Protein AF-A0A7C3PAU2-F1 (afdb_monomer_lite)

Foldseek 3Di:
DVDDDPVDDDDPPDDDADVCNCVVVVCVVVPDDPVVVVVCVVVVVD

Structure (mmCIF, N/CA/C/O backbone):
data_AF-A0A7C3PAU2-F1
#
_entry.id   AF-A0A7C3PAU2-F1
#
loop_
_atom_site.group_PDB
_atom_site.id
_atom_site.type_symbol
_atom_site.label_atom_id
_atom_site.label_alt_id
_atom_site.label_comp_id
_atom_site.label_asym_id
_atom_site.label_entity_id
_atom_site.label_seq_id
_atom_site.pdbx_PDB_ins_code
_atom_site.Cartn_x
_atom_site.Cartn_y
_atom_site.Cartn_z
_atom_site.occupancy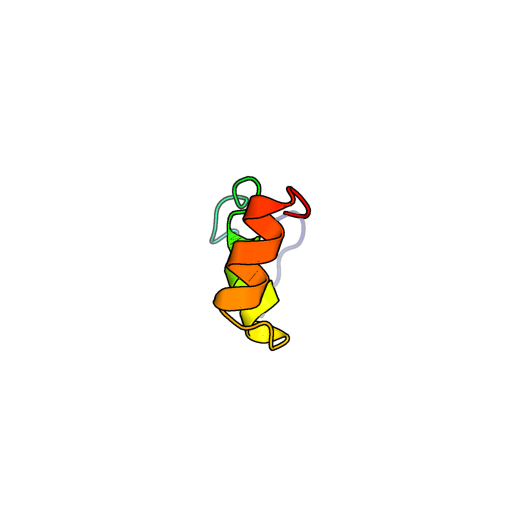
_at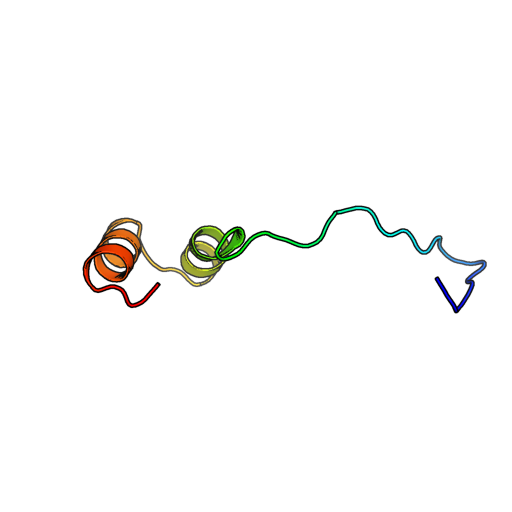om_site.B_iso_or_equiv
_atom_site.auth_seq_id
_atom_site.auth_comp_id
_atom_site.auth_asym_id
_atom_site.auth_atom_id
_atom_site.pdbx_PDB_model_num
ATOM 1 N N . ASN A 1 1 ? 10.707 0.730 -23.485 1.00 75.56 1 ASN A N 1
ATOM 2 C CA . ASN A 1 1 ? 11.538 1.614 -22.645 1.00 75.56 1 ASN A CA 1
ATOM 3 C C . ASN A 1 1 ? 12.318 2.551 -23.567 1.00 75.56 1 ASN A C 1
ATOM 5 O O . ASN A 1 1 ? 12.950 2.027 -24.481 1.00 75.56 1 ASN A O 1
ATOM 9 N N . PRO A 1 2 ? 12.198 3.884 -23.434 1.00 84.19 2 PRO A N 1
ATOM 10 C CA . PRO A 1 2 ? 12.843 4.837 -24.346 1.00 84.19 2 PRO A CA 1
ATOM 11 C C . PRO A 1 2 ? 14.377 4.871 -24.233 1.00 84.19 2 PRO A C 1
ATOM 13 O O . PRO A 1 2 ? 15.036 5.281 -25.183 1.00 84.19 2 PRO A O 1
ATOM 16 N N . ILE A 1 3 ? 14.952 4.399 -23.120 1.00 85.75 3 ILE A N 1
ATOM 17 C CA . ILE A 1 3 ? 16.402 4.256 -22.923 1.00 85.75 3 ILE A CA 1
ATOM 18 C C . ILE A 1 3 ? 16.749 2.761 -22.881 1.00 85.75 3 ILE A C 1
ATOM 20 O O . ILE A 1 3 ? 16.005 1.957 -22.316 1.00 85.75 3 ILE A O 1
ATOM 24 N N . LYS A 1 4 ? 17.872 2.375 -23.500 1.00 87.88 4 LYS A N 1
ATOM 25 C CA . LYS A 1 4 ? 18.387 0.995 -23.511 1.00 87.88 4 LYS A CA 1
ATOM 26 C C . LYS A 1 4 ? 19.693 0.922 -22.717 1.00 87.88 4 LYS A C 1
ATOM 28 O O . LYS A 1 4 ? 20.541 1.795 -22.868 1.00 87.88 4 LYS A O 1
ATOM 33 N N . SER A 1 5 ? 19.856 -0.126 -21.909 1.00 88.88 5 SER A N 1
ATOM 34 C CA . SER A 1 5 ? 21.092 -0.437 -21.179 1.00 88.88 5 SER A CA 1
ATOM 35 C C . SER A 1 5 ? 21.621 -1.794 -21.632 1.00 88.88 5 SER A C 1
ATOM 37 O O . SER A 1 5 ? 20.846 -2.724 -21.844 1.00 88.88 5 SER A O 1
ATOM 39 N N . SER A 1 6 ? 22.938 -1.903 -21.794 1.00 91.62 6 SER A N 1
ATOM 40 C CA . SER A 1 6 ? 23.626 -3.175 -22.039 1.00 91.62 6 SER A CA 1
ATOM 41 C C . SER A 1 6 ? 23.965 -3.922 -20.748 1.00 91.62 6 SER A C 1
ATOM 43 O O . SER A 1 6 ? 24.265 -5.109 -20.800 1.00 91.62 6 SER A O 1
ATOM 45 N N . GLN A 1 7 ? 23.926 -3.242 -19.597 1.00 94.56 7 GLN A N 1
ATOM 46 C CA . GLN A 1 7 ? 24.269 -3.831 -18.301 1.00 94.56 7 GLN A CA 1
ATOM 47 C C . GLN A 1 7 ? 23.081 -4.543 -17.650 1.00 94.56 7 GLN A C 1
ATOM 49 O O . GLN A 1 7 ? 23.277 -5.477 -16.879 1.00 94.56 7 GLN A O 1
ATOM 54 N N . PHE A 1 8 ? 21.853 -4.108 -17.942 1.00 89.94 8 PHE A N 1
ATOM 55 C CA . PHE A 1 8 ? 20.649 -4.730 -17.401 1.00 89.94 8 PHE A CA 1
ATOM 56 C C . PHE A 1 8 ? 19.431 -4.497 -18.304 1.00 89.94 8 PHE A C 1
ATOM 58 O O . PHE A 1 8 ? 19.330 -3.449 -18.953 1.00 89.94 8 PHE A O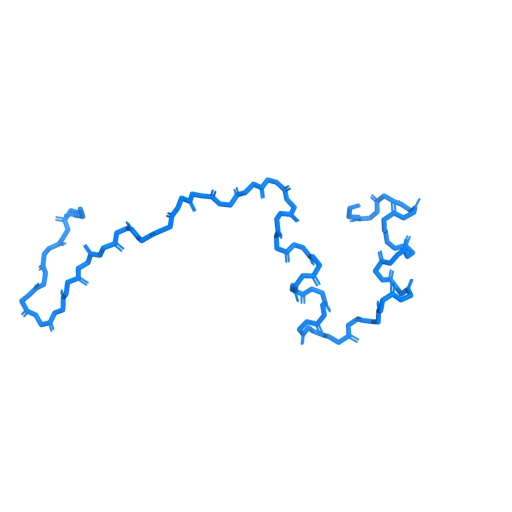 1
ATOM 65 N N . PRO A 1 9 ? 18.489 -5.455 -18.346 1.00 88.44 9 PRO A N 1
ATOM 66 C CA . PRO A 1 9 ? 17.249 -5.293 -19.082 1.00 88.44 9 PRO A CA 1
ATOM 67 C C . PRO A 1 9 ? 16.308 -4.336 -18.344 1.00 88.44 9 PRO A C 1
ATOM 69 O O . PRO A 1 9 ? 16.176 -4.371 -17.122 1.00 88.44 9 PRO A O 1
ATOM 72 N N . PHE A 1 10 ? 15.606 -3.506 -19.109 1.00 88.88 10 PHE A N 1
ATOM 73 C CA . PHE A 1 10 ? 14.485 -2.729 -18.602 1.00 88.88 10 PHE A CA 1
ATOM 74 C C . PHE A 1 10 ? 13.171 -3.381 -19.026 1.00 88.88 10 PHE A C 1
ATOM 76 O O . PHE A 1 10 ? 12.812 -3.351 -20.205 1.00 88.88 10 PHE A O 1
ATOM 83 N N . GLU A 1 11 ? 12.426 -3.904 -18.060 1.00 87.81 11 GLU A N 1
ATOM 84 C CA . GLU A 1 11 ? 11.181 -4.632 -18.299 1.00 87.81 11 GLU A CA 1
ATOM 85 C C . GLU A 1 11 ? 10.028 -3.995 -17.526 1.00 87.81 11 GLU A C 1
ATOM 87 O O . GLU A 1 11 ? 10.170 -3.634 -16.359 1.00 87.81 11 GLU A O 1
ATOM 92 N N . ILE A 1 12 ? 8.867 -3.889 -18.173 1.00 89.25 12 ILE A N 1
ATOM 93 C CA . ILE A 1 12 ? 7.604 -3.604 -17.488 1.00 89.25 12 ILE A CA 1
ATOM 94 C C . ILE A 1 12 ? 7.035 -4.965 -17.092 1.00 89.25 12 ILE A C 1
ATOM 96 O O . ILE A 1 12 ? 6.525 -5.690 -17.943 1.00 89.25 12 ILE A O 1
ATOM 100 N N . ARG A 1 13 ? 7.212 -5.344 -15.823 1.00 91.06 13 ARG A N 1
ATOM 101 C CA . ARG A 1 13 ? 6.878 -6.692 -15.327 1.00 91.06 13 ARG A CA 1
ATOM 102 C C . ARG A 1 13 ? 5.454 -6.821 -14.813 1.00 91.06 13 ARG A C 1
ATOM 104 O O . ARG A 1 13 ? 4.901 -7.915 -14.827 1.00 91.06 13 ARG A O 1
ATOM 111 N N . THR A 1 14 ? 4.877 -5.722 -14.348 1.00 93.19 14 THR A N 1
ATOM 112 C CA . THR A 1 14 ? 3.578 -5.711 -13.685 1.00 93.19 14 THR A CA 1
ATOM 113 C C . THR A 1 14 ? 2.662 -4.659 -14.304 1.00 93.19 14 THR A C 1
ATOM 115 O O . THR A 1 14 ? 3.136 -3.608 -14.750 1.00 93.19 14 THR A O 1
ATOM 118 N N . PRO A 1 15 ? 1.349 -4.939 -14.370 1.00 94.12 15 PRO A N 1
ATOM 119 C CA . PRO A 1 15 ? 0.361 -3.931 -14.724 1.00 94.12 15 PRO A CA 1
ATOM 120 C C . PRO A 1 15 ? 0.294 -2.838 -13.643 1.00 94.12 15 PRO A C 1
ATOM 122 O O . PRO A 1 15 ? 0.794 -3.032 -12.532 1.00 94.12 15 PRO A O 1
ATOM 125 N N . PRO A 1 16 ? -0.333 -1.688 -13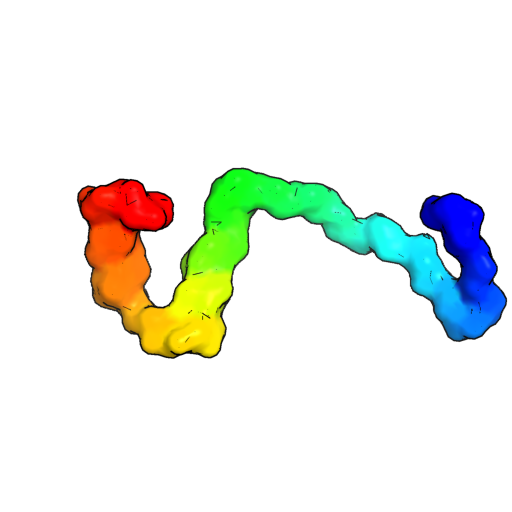.943 1.00 95.62 16 PRO A N 1
ATOM 126 C CA . PRO A 1 16 ? -0.620 -0.693 -12.919 1.00 95.62 16 PRO A CA 1
ATOM 127 C C . PRO A 1 16 ? -1.523 -1.286 -11.819 1.00 95.62 16 PRO A C 1
ATOM 129 O O . PRO A 1 16 ? -2.420 -2.074 -12.138 1.00 95.62 16 PRO A O 1
ATOM 132 N N . PRO A 1 17 ? -1.326 -0.897 -10.547 1.00 97.06 17 PRO A N 1
ATOM 133 C CA . PRO A 1 17 ? -2.165 -1.363 -9.449 1.00 97.06 17 PRO A CA 1
ATOM 134 C C . PRO A 1 17 ? -3.586 -0.805 -9.571 1.00 97.06 17 PRO A C 1
ATOM 136 O O . PRO A 1 17 ? -3.802 0.291 -10.102 1.00 97.06 17 PRO A O 1
ATOM 139 N N . ARG A 1 18 ? -4.573 -1.532 -9.038 1.00 97.56 18 ARG A N 1
ATOM 140 C CA . ARG A 1 18 ? -5.938 -1.007 -8.892 1.00 97.56 18 ARG A CA 1
ATOM 141 C C . ARG A 1 18 ? -6.023 0.004 -7.749 1.00 97.56 18 ARG A C 1
ATOM 143 O O . ARG A 1 18 ? -5.159 0.075 -6.874 1.00 97.56 18 ARG A O 1
ATOM 150 N N . TRP A 1 19 ? -7.112 0.771 -7.733 1.00 96.56 19 TRP A N 1
ATOM 151 C CA . TRP A 1 19 ? -7.404 1.684 -6.630 1.00 96.56 19 TRP A CA 1
ATOM 152 C C . TRP A 1 19 ? -7.467 0.915 -5.302 1.00 96.56 19 TRP A C 1
ATOM 154 O O . TRP A 1 19 ? -8.228 -0.044 -5.170 1.00 96.56 19 TRP A O 1
ATOM 164 N N . GLY A 1 20 ? -6.627 1.316 -4.347 1.00 96.25 20 GLY A N 1
ATOM 165 C CA . GLY A 1 20 ? -6.542 0.704 -3.021 1.00 96.25 20 GLY A CA 1
ATOM 166 C C . GLY A 1 20 ? -5.839 -0.660 -2.945 1.00 96.25 20 GLY A C 1
ATOM 167 O O . GLY A 1 20 ? -5.827 -1.252 -1.868 1.00 96.25 20 GLY A O 1
ATOM 168 N N . GLU A 1 21 ? -5.245 -1.170 -4.035 1.00 97.88 21 GLU A N 1
ATOM 169 C CA . GLU A 1 21 ? -4.696 -2.541 -4.100 1.00 97.88 21 GLU A CA 1
ATOM 170 C C . GLU A 1 21 ? -3.642 -2.838 -3.021 1.00 97.88 21 GLU A C 1
ATOM 172 O O . GLU A 1 21 ? -3.651 -3.921 -2.442 1.00 97.88 21 GLU A O 1
ATOM 177 N N . HIS A 1 22 ? -2.808 -1.852 -2.680 1.00 97.56 22 HIS A N 1
ATOM 178 C CA . HIS A 1 22 ? -1.723 -2.002 -1.701 1.00 97.56 22 HIS A CA 1
ATOM 179 C C . HIS A 1 22 ? -1.955 -1.236 -0.391 1.00 97.56 22 HIS A C 1
ATOM 181 O O . HIS A 1 22 ? -1.082 -1.216 0.471 1.00 97.56 22 HIS A O 1
ATOM 187 N N . THR A 1 23 ? -3.123 -0.612 -0.193 1.00 97.69 23 THR A N 1
ATOM 188 C CA . THR A 1 23 ? -3.368 0.241 0.986 1.00 97.69 23 THR A CA 1
ATOM 189 C C . THR A 1 23 ? -3.192 -0.525 2.300 1.00 97.69 23 THR A C 1
ATOM 191 O O . THR A 1 23 ? -2.583 -0.022 3.236 1.00 97.69 23 THR A O 1
ATOM 194 N N . VAL A 1 24 ? -3.684 -1.766 2.376 1.00 97.75 24 VAL A N 1
ATOM 195 C CA . VAL A 1 24 ? -3.555 -2.598 3.587 1.00 97.75 24 VAL A CA 1
ATOM 196 C C . VAL A 1 24 ? -2.112 -3.053 3.813 1.00 97.75 24 VAL A C 1
ATOM 198 O O . VAL A 1 24 ? -1.671 -3.110 4.956 1.00 97.75 24 VAL A O 1
ATOM 201 N N . GLU A 1 25 ? -1.386 -3.377 2.742 1.00 98.06 25 GLU A N 1
ATOM 202 C CA . GLU A 1 25 ? 0.011 -3.824 2.803 1.00 98.06 25 GLU A CA 1
ATOM 203 C C . GLU A 1 25 ? 0.910 -2.721 3.373 1.00 98.06 25 GLU A C 1
ATOM 205 O O . GLU A 1 25 ? 1.600 -2.946 4.365 1.00 98.06 25 GLU A O 1
ATOM 210 N N . VAL A 1 26 ? 0.792 -1.503 2.835 1.00 98.06 26 VAL A N 1
ATOM 211 C CA . VAL A 1 26 ? 1.560 -0.335 3.288 1.00 98.06 26 VAL A CA 1
ATOM 212 C C . VAL A 1 26 ? 1.256 0.011 4.747 1.00 98.06 26 VAL A C 1
ATOM 214 O O . VAL A 1 26 ? 2.173 0.286 5.516 1.00 98.06 26 VAL A O 1
ATOM 217 N N . LEU A 1 27 ? -0.016 -0.025 5.164 1.00 98.00 27 LEU A N 1
ATOM 218 C CA . LEU A 1 27 ? -0.392 0.278 6.551 1.00 98.00 27 LEU A CA 1
ATOM 219 C C . LEU A 1 27 ? 0.199 -0.729 7.546 1.00 98.00 27 LEU A C 1
ATOM 221 O O . LEU A 1 27 ? 0.644 -0.337 8.623 1.00 98.00 27 LEU A O 1
ATOM 225 N N . LYS A 1 28 ? 0.247 -2.013 7.181 1.00 98.06 28 LYS A N 1
ATOM 226 C CA . LYS A 1 28 ? 0.884 -3.045 8.010 1.00 98.06 28 LYS A CA 1
ATOM 227 C C . LYS A 1 28 ? 2.390 -2.855 8.103 1.00 98.06 28 LYS A C 1
ATOM 229 O O . LYS A 1 28 ? 2.948 -3.012 9.184 1.00 98.06 28 LYS A O 1
ATOM 234 N N . GLU A 1 29 ? 3.038 -2.510 6.992 1.00 98.44 29 GLU A N 1
ATOM 235 C CA . GLU A 1 29 ? 4.488 -2.295 6.939 1.00 98.44 29 GLU A CA 1
ATOM 236 C C . 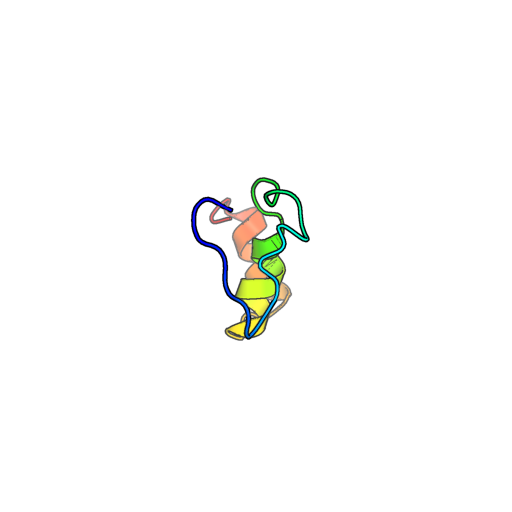GLU A 1 29 ? 4.936 -1.177 7.889 1.00 98.44 29 GLU A C 1
ATOM 238 O O . GLU A 1 29 ? 5.959 -1.3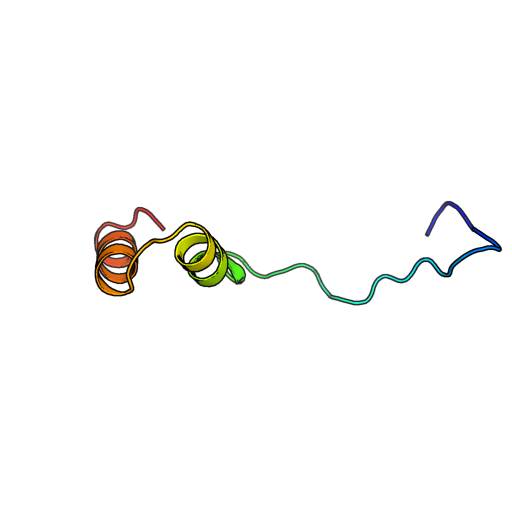04 8.561 1.00 98.44 29 GLU A O 1
ATOM 243 N N . ILE A 1 30 ? 4.131 -0.118 8.016 1.00 98.00 30 ILE A N 1
ATOM 244 C CA . ILE A 1 30 ? 4.410 1.002 8.927 1.00 98.00 30 ILE A CA 1
ATOM 245 C C . ILE A 1 30 ? 3.881 0.792 10.357 1.00 98.00 30 ILE A C 1
ATOM 247 O O . ILE A 1 30 ? 4.003 1.691 11.187 1.00 98.00 30 ILE A O 1
ATOM 251 N N . GLY A 1 31 ? 3.329 -0.387 10.664 1.00 98.06 31 GLY A N 1
ATOM 252 C CA . GLY A 1 31 ? 3.021 -0.811 12.031 1.00 98.06 31 GLY A CA 1
ATOM 253 C C . GLY A 1 31 ? 1.569 -0.654 12.489 1.00 98.06 31 GLY A C 1
ATOM 254 O O . GLY A 1 31 ? 1.315 -0.823 13.680 1.00 98.06 31 GLY A O 1
ATOM 255 N N . TYR A 1 32 ? 0.613 -0.373 11.597 1.00 98.19 32 TYR A N 1
ATOM 256 C CA . TYR A 1 32 ? -0.803 -0.396 11.975 1.00 98.19 32 TYR A CA 1
ATOM 257 C C . TYR A 1 32 ? -1.305 -1.824 12.199 1.00 98.19 32 TYR A C 1
ATOM 259 O O . TYR A 1 32 ? -1.078 -2.730 11.392 1.00 98.19 32 TYR A O 1
ATOM 267 N N . SER A 1 33 ? -2.051 -2.004 13.286 1.00 98.12 33 SER A N 1
ATOM 268 C CA . SER A 1 33 ? -2.743 -3.251 13.598 1.00 98.12 33 SER A CA 1
ATOM 269 C C . SER A 1 33 ? -3.932 -3.502 12.664 1.00 98.12 33 SER A C 1
ATOM 271 O O . SER A 1 33 ? -4.500 -2.591 12.054 1.00 98.12 33 SER A O 1
ATOM 273 N N . GLU A 1 34 ? -4.370 -4.759 12.588 1.00 97.12 34 GLU A N 1
ATOM 274 C CA . GLU A 1 34 ? -5.584 -5.136 11.852 1.00 97.12 34 GLU A CA 1
ATOM 275 C C . GLU A 1 34 ? -6.824 -4.417 12.398 1.00 97.12 34 GLU A C 1
ATOM 277 O O . GLU A 1 34 ? -7.739 -4.059 11.653 1.00 97.12 34 GLU A O 1
ATOM 282 N N . GLU A 1 35 ? -6.865 -4.193 13.710 1.00 97.94 35 GLU A N 1
ATOM 283 C CA . GLU A 1 35 ? -7.929 -3.479 14.405 1.00 97.94 35 GLU A CA 1
ATOM 284 C C . GLU A 1 35 ? -8.027 -2.021 13.936 1.00 97.94 35 GLU A C 1
ATOM 286 O O . GLU A 1 35 ? -9.125 -1.562 13.604 1.00 97.94 35 GLU A O 1
ATOM 291 N N . GLU A 1 36 ? -6.896 -1.320 13.843 1.00 98.19 36 GLU A N 1
ATOM 292 C CA . GLU A 1 36 ? -6.820 0.063 13.356 1.00 98.19 36 GLU A CA 1
ATOM 293 C C . GLU A 1 36 ? -7.179 0.162 11.871 1.00 98.19 36 GLU A C 1
ATOM 295 O O . GLU A 1 36 ? -7.987 1.004 11.481 1.00 98.19 36 GLU A O 1
ATOM 300 N N . ILE A 1 37 ? -6.680 -0.755 11.039 1.00 97.94 37 ILE A N 1
ATOM 301 C CA . ILE A 1 37 ? -6.998 -0.785 9.603 1.00 97.94 37 ILE A CA 1
ATOM 302 C C . ILE A 1 37 ? -8.501 -1.021 9.383 1.00 97.94 37 ILE A C 1
ATOM 304 O O . ILE A 1 37 ? -9.124 -0.373 8.536 1.00 97.94 37 ILE A O 1
ATOM 308 N N . ARG A 1 38 ? -9.126 -1.919 10.159 1.00 97.56 38 ARG A N 1
ATOM 309 C CA . ARG A 1 38 ? -10.588 -2.111 10.129 1.00 97.56 38 ARG A CA 1
ATOM 310 C C . ARG A 1 38 ? -11.332 -0.853 10.568 1.00 97.56 38 ARG A C 1
ATOM 312 O O . ARG A 1 38 ? -12.372 -0.539 9.986 1.00 97.56 38 ARG A O 1
ATOM 319 N N . HIS A 1 39 ? -10.818 -0.136 11.565 1.00 98.06 39 HIS A N 1
ATOM 320 C CA . HIS A 1 39 ? -11.391 1.136 11.987 1.00 98.06 39 HIS A CA 1
ATOM 321 C C . HIS A 1 39 ? -11.336 2.175 10.859 1.00 98.06 39 HIS A C 1
ATOM 323 O O . HIS A 1 39 ? -12.368 2.769 10.557 1.00 98.06 39 HIS A O 1
ATOM 329 N N . PHE A 1 40 ? -10.201 2.321 10.168 1.00 97.69 40 PHE A N 1
ATOM 330 C CA . PHE A 1 40 ? -10.046 3.255 9.045 1.00 97.69 40 PHE A CA 1
ATOM 331 C C . PHE A 1 40 ? -11.030 2.990 7.904 1.00 97.69 40 PHE A C 1
ATOM 333 O O . PHE A 1 40 ? -11.667 3.929 7.426 1.00 97.69 40 PHE A O 1
ATOM 340 N N . LYS A 1 41 ? -11.247 1.717 7.548 1.00 95.38 41 LYS A N 1
ATOM 341 C CA . LYS A 1 41 ? -12.282 1.325 6.573 1.00 95.38 41 LYS A CA 1
ATOM 342 C C . LYS A 1 41 ? -13.685 1.714 7.034 1.00 95.38 41 LYS A C 1
ATOM 344 O O . LYS A 1 41 ? -14.506 2.161 6.242 1.00 95.38 41 LYS A O 1
ATOM 349 N N . LYS A 1 42 ? -13.979 1.551 8.328 1.00 97.75 42 LYS A N 1
ATOM 350 C CA . LYS A 1 42 ? -15.294 1.877 8.897 1.00 97.75 42 LYS A CA 1
ATOM 351 C C . LYS A 1 42 ? -15.570 3.381 8.886 1.00 97.75 42 LYS A C 1
ATOM 353 O O . LYS A 1 42 ? -16.711 3.778 8.672 1.00 97.75 42 LYS A O 1
ATOM 358 N N . VAL A 1 43 ? -14.548 4.203 9.118 1.00 97.88 43 VAL A N 1
ATOM 359 C CA . VAL A 1 43 ? -14.675 5.671 9.129 1.00 97.88 43 VAL A CA 1
ATOM 360 C C . VAL A 1 43 ? -14.424 6.312 7.760 1.00 97.88 43 VAL A C 1
ATOM 362 O O . VAL A 1 43 ? -14.431 7.533 7.665 1.00 97.88 43 VAL A O 1
ATOM 365 N N . SER A 1 44 ? -14.239 5.511 6.701 1.00 92.75 44 SER A N 1
ATOM 366 C CA . SER A 1 44 ? -13.937 5.983 5.337 1.00 92.75 44 SER A CA 1
ATOM 367 C C . SER A 1 44 ? -12.676 6.857 5.245 1.00 92.75 44 SER A C 1
ATOM 369 O O . SER A 1 44 ? -12.603 7.765 4.420 1.00 92.75 44 SER A O 1
ATOM 371 N N . ALA A 1 45 ? -11.683 6.600 6.103 1.00 90.56 45 ALA A N 1
ATOM 372 C CA . ALA A 1 45 ? -10.361 7.225 6.002 1.00 90.56 45 ALA A CA 1
ATOM 373 C C . ALA A 1 45 ? -9.497 6.575 4.905 1.00 90.56 45 ALA A C 1
ATOM 375 O O . ALA A 1 45 ? -8.549 7.196 4.426 1.00 90.56 45 ALA A O 1
ATOM 376 N N . ILE A 1 46 ? -9.836 5.336 4.527 1.00 89.69 46 ILE A N 1
ATOM 377 C CA . ILE A 1 46 ? -9.253 4.539 3.441 1.00 89.69 46 ILE A CA 1
ATOM 378 C C . ILE A 1 46 ? -10.331 3.730 2.725 1.00 89.69 46 ILE A C 1
ATOM 380 O O . ILE A 1 46 ? -11.390 3.487 3.353 1.00 89.69 46 ILE A O 1
#

Sequence (46 aa):
NPIKSSQFPFEIRTPPPRWGEHTVEVLKEIGYSEEEIRHFKKVSAI

Radius of gyration: 17.19 Å; chains: 1; bounding box: 40×14×39 Å

pLDDT: mean 94.27, std 4.94, range [75.56, 98.44]

Secondary structure (DSSP, 8-state):
--S--SSS-----SPPPPTTTTHHHHHHHTT--HHHHHHHHHTT--